Protein AF-A0A9X9A7K5-F1 (afdb_monomer)

Organism: Bacillus cereus (NCBI:txid1396)

Foldseek 3Di:
DDPLQVLLCVQLVHDRDPDDDPVNVVVSVVSCPVRFDDDDVCVVVVNDDPDDSVSCCVPTRVD

Solvent-accessible surface area (backbone atoms only — not comparable to full-atom values): 4001 Å² total; per-residue (Å²): 121,54,72,69,54,54,37,48,27,60,53,40,76,48,84,85,63,86,72,82,56,78,80,51,47,63,57,52,53,50,33,39,67,77,57,56,80,92,81,62,64,44,67,78,70,71,66,70,73,74,96,42,75,65,53,47,41,48,66,69,39,70,100

pLDDT: mean 97.24, std 5.11, range [58.97, 98.81]

Sequence (63 aa):
MTDFQKQFFARLYIEEKDTVSFEDLSNIMYAMAQTVPFENLNILEKNFKEISKENLKEKILVN

Secondary structure (DSSP, 8-state):
--HHHHHHHHHHT----SS--TTHHHHH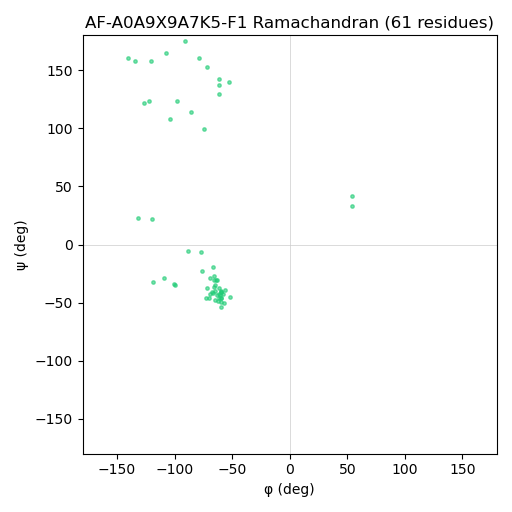HHHHHHHS----HHHHTT------HHHHIIIIII-

Nearest PDB structures (foldseek):
  4dmo-assembly2_B  TM=1.010E+00  e=1.888E-07  Bacillus cereus ATCC 14579
  1e2t-assembly1_A  TM=9.054E-01  e=1.634E-01  Salmonella enterica subsp. enterica serovar Typhimurium
  4guz-assembly1_A  TM=7.976E-01  e=9.251E-01  Mycobacteroides abscessus ATCC 19977

InterPro domains:
  IPR001447 Arylamine N-acetyltransferase [PF00797] (22-61)
  IPR038765 Papain-like cysteine peptidase superfamily [SSF54001] (2-63)
  IPR053710 Arylamine N-acetyltransferase domain-containing protein [G3DSA:3.30.2140.20] (1-63)

Structure (mmCIF, N/CA/C/O backbone):
data_AF-A0A9X9A7K5-F1
#
_entry.id   AF-A0A9X9A7K5-F1
#
loop_
_atom_site.group_PDB
_atom_site.id
_atom_site.type_symbol
_atom_site.label_atom_id
_atom_site.label_alt_id
_atom_site.label_comp_id
_atom_site.label_asym_id
_atom_site.label_entity_id
_atom_site.label_seq_id
_atom_site.pdbx_PDB_ins_code
_atom_site.Cartn_x
_atom_site.Cartn_y
_atom_site.Cartn_z
_atom_site.occupancy
_atom_site.B_iso_or_equiv
_atom_site.auth_seq_id
_atom_site.auth_comp_id
_atom_site.auth_asym_id
_atom_site.auth_atom_id
_atom_site.pdbx_PDB_model_num
ATOM 1 N N . MET A 1 1 ? 17.646 4.500 -1.954 1.00 89.38 1 MET A N 1
ATOM 2 C CA . MET A 1 1 ? 16.333 4.048 -1.437 1.00 89.38 1 MET A CA 1
ATOM 3 C C . MET A 1 1 ? 16.025 4.588 -0.035 1.00 89.38 1 MET A C 1
ATOM 5 O O . MET A 1 1 ? 16.887 4.514 0.833 1.00 89.38 1 MET A O 1
ATOM 9 N N . THR A 1 2 ? 14.826 5.131 0.201 1.00 97.25 2 THR A N 1
ATOM 10 C CA . THR A 1 2 ? 14.352 5.556 1.539 1.00 97.25 2 THR A CA 1
ATOM 11 C C . THR A 1 2 ? 13.881 4.367 2.385 1.00 97.25 2 THR A C 1
ATOM 13 O O . THR A 1 2 ? 13.534 3.327 1.832 1.00 97.25 2 THR A O 1
ATOM 16 N N . ASP A 1 3 ? 13.803 4.532 3.710 1.00 97.12 3 ASP A N 1
ATOM 17 C CA . ASP A 1 3 ? 13.228 3.529 4.628 1.00 97.12 3 ASP A CA 1
ATOM 18 C C . ASP A 1 3 ? 11.820 3.084 4.192 1.00 97.12 3 ASP A C 1
ATOM 20 O O . ASP A 1 3 ? 11.543 1.897 4.060 1.00 97.12 3 ASP A O 1
ATOM 24 N N . PHE A 1 4 ? 10.965 4.046 3.830 1.00 98.12 4 PHE A N 1
ATOM 25 C CA . PHE A 1 4 ? 9.622 3.763 3.324 1.00 98.12 4 PHE A CA 1
ATOM 26 C C . PHE A 1 4 ? 9.639 2.871 2.072 1.00 98.12 4 PHE A C 1
ATOM 28 O O . PHE A 1 4 ? 8.828 1.961 1.960 1.00 98.12 4 PHE A O 1
ATOM 35 N N . GLN A 1 5 ? 10.555 3.120 1.129 1.00 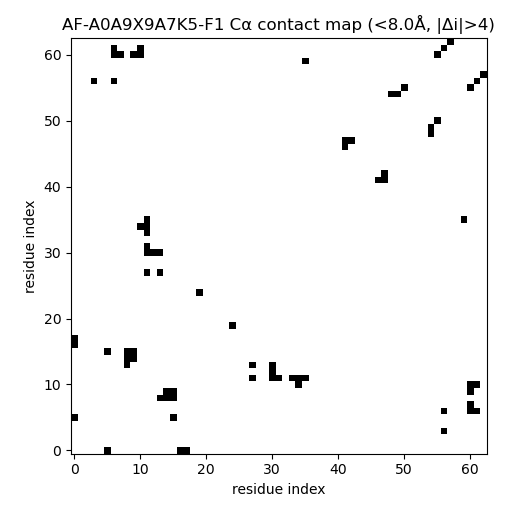98.06 5 GLN A N 1
ATOM 36 C CA . GLN A 1 5 ? 10.658 2.319 -0.096 1.00 98.06 5 GLN A CA 1
ATOM 37 C C . GLN A 1 5 ? 11.102 0.882 0.198 1.00 98.06 5 GLN A C 1
ATOM 39 O O . GLN A 1 5 ? 10.519 -0.039 -0.362 1.00 98.06 5 GLN A O 1
ATOM 44 N N . LYS A 1 6 ? 12.072 0.685 1.100 1.00 97.50 6 LYS A N 1
ATOM 45 C CA . LYS A 1 6 ? 12.517 -0.659 1.506 1.00 97.50 6 LYS A CA 1
ATOM 46 C C . LYS A 1 6 ? 11.375 -1.469 2.114 1.00 97.50 6 LYS A C 1
ATOM 48 O O . LYS A 1 6 ? 11.096 -2.576 1.665 1.00 97.50 6 LYS A O 1
ATOM 53 N N . GLN A 1 7 ? 10.659 -0.872 3.068 1.00 98.31 7 GLN A N 1
ATOM 54 C CA . GLN A 1 7 ? 9.496 -1.503 3.699 1.00 98.31 7 GLN A CA 1
ATOM 55 C C . GLN A 1 7 ? 8.383 -1.788 2.680 1.00 98.31 7 GLN A C 1
ATOM 57 O O . GLN A 1 7 ? 7.733 -2.827 2.736 1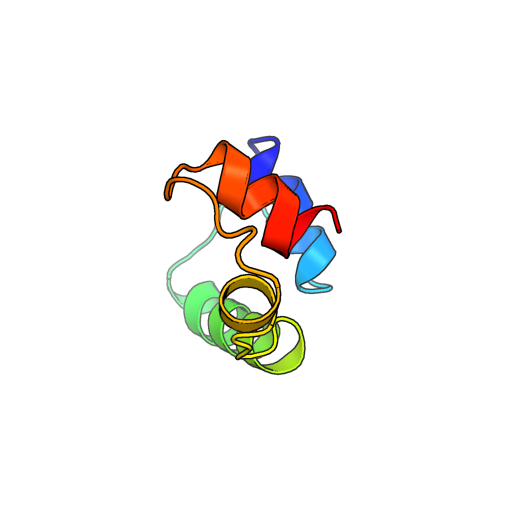.00 98.31 7 GLN A O 1
ATOM 62 N N . PHE A 1 8 ? 8.185 -0.895 1.706 1.00 98.31 8 PHE A N 1
ATOM 63 C CA . PHE A 1 8 ? 7.195 -1.085 0.649 1.00 98.31 8 PHE A CA 1
ATOM 64 C C . PHE A 1 8 ? 7.527 -2.280 -0.255 1.00 98.31 8 PHE A C 1
ATOM 66 O O . PHE A 1 8 ? 6.658 -3.117 -0.487 1.00 98.31 8 PHE A O 1
ATOM 73 N N . PHE A 1 9 ? 8.774 -2.405 -0.722 1.00 98.00 9 PHE A N 1
ATOM 74 C CA . PHE A 1 9 ? 9.198 -3.556 -1.527 1.00 98.00 9 PHE A CA 1
ATOM 75 C C . PHE A 1 9 ? 9.102 -4.871 -0.742 1.00 98.00 9 PHE A C 1
ATOM 77 O O . PHE A 1 9 ? 8.550 -5.847 -1.254 1.00 98.00 9 PHE A O 1
ATOM 84 N N . ALA A 1 10 ? 9.540 -4.869 0.522 1.00 97.88 10 ALA A N 1
ATOM 85 C CA . ALA A 1 10 ? 9.434 -6.026 1.407 1.00 97.88 10 ALA A CA 1
ATOM 86 C C . ALA A 1 10 ? 7.973 -6.466 1.610 1.00 97.88 10 ALA A C 1
ATOM 88 O O . ALA A 1 10 ? 7.659 -7.647 1.463 1.00 97.88 10 ALA A O 1
ATOM 89 N N . ARG A 1 11 ? 7.058 -5.519 1.870 1.00 98.19 11 ARG A N 1
ATOM 90 C CA . ARG A 1 11 ? 5.632 -5.800 2.101 1.00 98.19 11 ARG A CA 1
ATOM 91 C C . ARG A 1 11 ? 4.919 -6.397 0.885 1.00 98.19 11 ARG A C 1
ATOM 93 O O . ARG A 1 11 ? 3.957 -7.150 1.062 1.00 98.19 11 ARG A O 1
ATOM 100 N N . LEU A 1 12 ? 5.372 -6.042 -0.318 1.00 98.19 12 LEU A N 1
ATOM 101 C CA . LEU A 1 12 ? 4.845 -6.521 -1.600 1.00 98.19 12 LEU A CA 1
ATOM 102 C C . LEU A 1 12 ? 5.514 -7.818 -2.092 1.00 98.19 12 LEU A C 1
ATOM 104 O O . LEU A 1 12 ? 5.078 -8.353 -3.109 1.00 98.19 12 LEU A O 1
ATOM 108 N N . TYR A 1 13 ? 6.546 -8.322 -1.404 1.00 97.75 13 TYR A N 1
ATOM 109 C CA . TYR A 1 13 ? 7.357 -9.474 -1.828 1.00 97.75 13 TYR A CA 1
ATOM 110 C C . TYR A 1 13 ? 7.954 -9.333 -3.240 1.00 97.75 13 TYR A C 1
ATOM 112 O O . TYR A 1 13 ? 7.975 -10.286 -4.020 1.00 97.75 13 TYR A O 1
ATOM 120 N N . ILE A 1 14 ? 8.449 -8.140 -3.573 1.00 97.62 14 ILE A N 1
ATOM 121 C CA . ILE A 1 14 ? 9.121 -7.852 -4.849 1.00 97.62 14 ILE A CA 1
ATOM 122 C C . ILE A 1 14 ? 10.554 -7.365 -4.610 1.00 97.62 14 ILE A C 1
ATOM 124 O O . ILE A 1 14 ? 10.884 -6.885 -3.527 1.00 97.62 14 ILE A O 1
ATOM 128 N N . GLU A 1 15 ? 11.412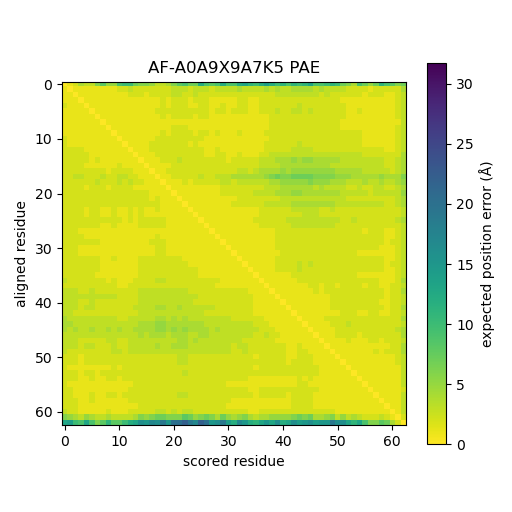 -7.499 -5.621 1.00 97.56 15 GLU A N 1
ATOM 129 C CA . GLU A 1 15 ? 12.819 -7.093 -5.541 1.00 97.56 15 GLU A CA 1
ATOM 130 C C . GLU A 1 15 ? 12.961 -5.584 -5.281 1.00 97.56 15 GLU A C 1
ATOM 132 O O . GLU A 1 15 ? 12.263 -4.763 -5.884 1.00 97.56 15 GLU A O 1
ATOM 137 N N . GLU A 1 16 ? 13.887 -5.217 -4.390 1.00 97.69 16 GLU A N 1
ATOM 138 C CA . GLU A 1 16 ? 14.249 -3.822 -4.154 1.00 97.69 16 GLU A CA 1
ATOM 139 C C . GLU A 1 16 ? 14.823 -3.193 -5.432 1.00 97.69 16 GLU A C 1
ATOM 141 O O . GLU A 1 16 ? 15.762 -3.711 -6.034 1.00 97.69 16 GLU A O 1
ATOM 146 N N . LYS A 1 17 ? 14.293 -2.030 -5.825 1.00 96.88 17 LYS A N 1
ATOM 147 C CA . LYS A 1 17 ? 14.799 -1.257 -6.966 1.00 96.88 17 LYS A CA 1
ATOM 148 C C . LYS A 1 17 ? 15.204 0.153 -6.559 1.00 96.88 17 LYS A C 1
ATOM 150 O O . LYS A 1 17 ? 14.380 0.924 -6.068 1.00 96.88 17 LYS A O 1
ATOM 155 N N . ASP A 1 18 ? 16.459 0.525 -6.817 1.00 95.62 18 ASP A N 1
ATOM 156 C CA . ASP A 1 18 ? 16.933 1.901 -6.599 1.00 95.62 18 ASP A CA 1
ATOM 157 C C . ASP A 1 18 ? 16.322 2.902 -7.588 1.00 95.62 18 ASP A C 1
ATOM 159 O O . ASP A 1 18 ? 16.143 4.072 -7.253 1.00 95.62 18 ASP A O 1
ATOM 163 N N . THR A 1 19 ? 15.968 2.445 -8.792 1.00 97.44 19 THR A N 1
ATOM 164 C CA . THR A 1 19 ? 15.235 3.222 -9.799 1.00 97.44 19 THR A CA 1
ATOM 165 C C . THR A 1 19 ? 14.011 2.430 -10.241 1.00 97.44 19 THR A C 1
ATOM 167 O O . THR A 1 19 ? 14.146 1.309 -10.722 1.00 97.44 19 THR A O 1
ATOM 170 N N . VAL A 1 20 ? 12.826 3.015 -10.075 1.00 97.81 20 VAL A N 1
ATOM 171 C CA . VAL A 1 20 ? 11.549 2.457 -10.544 1.00 97.81 20 VAL A CA 1
ATOM 172 C C . VAL A 1 20 ? 11.199 3.125 -11.869 1.00 97.81 20 VAL A C 1
ATOM 174 O O . VAL A 1 20 ? 11.132 4.356 -11.921 1.00 97.81 20 VAL A O 1
ATOM 177 N N . SER A 1 21 ? 10.995 2.339 -12.928 1.00 98.31 21 SER A N 1
ATOM 178 C CA . SER A 1 21 ? 10.575 2.858 -14.236 1.00 98.31 21 SER A CA 1
ATOM 179 C C . SER A 1 21 ? 9.050 2.876 -14.385 1.00 98.31 21 SER A C 1
ATOM 181 O O . SER A 1 21 ? 8.310 2.405 -13.520 1.00 98.31 21 SER A O 1
ATOM 183 N N . PHE A 1 22 ? 8.555 3.430 -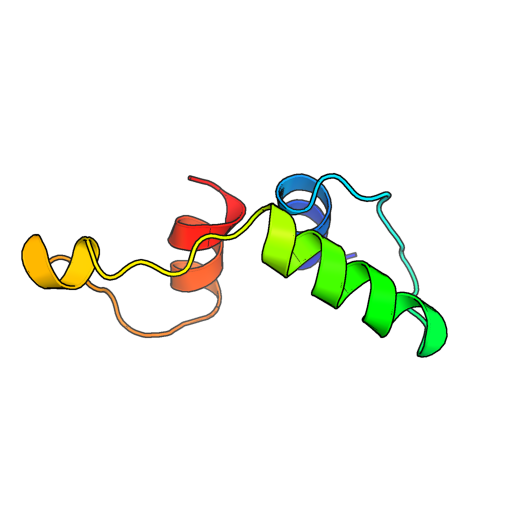15.494 1.00 98.62 22 PHE A N 1
ATOM 184 C CA . PHE A 1 22 ? 7.121 3.438 -15.792 1.00 98.62 22 PHE A CA 1
ATOM 185 C C . PHE A 1 22 ? 6.569 2.019 -16.026 1.00 98.62 22 PHE A C 1
ATOM 187 O O . PHE A 1 22 ? 5.463 1.699 -15.597 1.00 98.62 22 PHE A O 1
ATOM 194 N N . GLU A 1 23 ? 7.354 1.146 -16.656 1.00 98.44 23 GLU A N 1
ATOM 195 C CA . GLU A 1 23 ? 6.987 -0.239 -16.967 1.00 98.44 23 GLU A CA 1
ATOM 196 C C . GLU A 1 23 ? 6.818 -1.092 -15.698 1.00 98.44 23 GLU A C 1
ATOM 198 O O . GLU A 1 23 ? 5.968 -1.984 -15.656 1.00 98.44 23 GLU A O 1
ATOM 203 N N . ASP A 1 24 ? 7.567 -0.771 -14.638 1.00 98.38 24 ASP A N 1
ATOM 204 C CA . ASP A 1 24 ? 7.485 -1.449 -13.341 1.00 98.38 24 ASP A CA 1
ATOM 205 C C . ASP A 1 24 ? 6.135 -1.235 -12.638 1.00 98.38 24 ASP A C 1
ATOM 207 O O . ASP A 1 24 ? 5.701 -2.082 -11.851 1.00 98.38 24 ASP A O 1
ATOM 211 N N . LEU A 1 25 ? 5.453 -0.116 -12.913 1.00 98.69 25 LEU A N 1
ATOM 212 C CA . LEU A 1 25 ? 4.276 0.318 -12.153 1.00 98.69 25 LEU A CA 1
ATOM 213 C C . LEU A 1 25 ? 3.138 -0.702 -12.197 1.00 98.69 25 LEU A C 1
ATOM 215 O O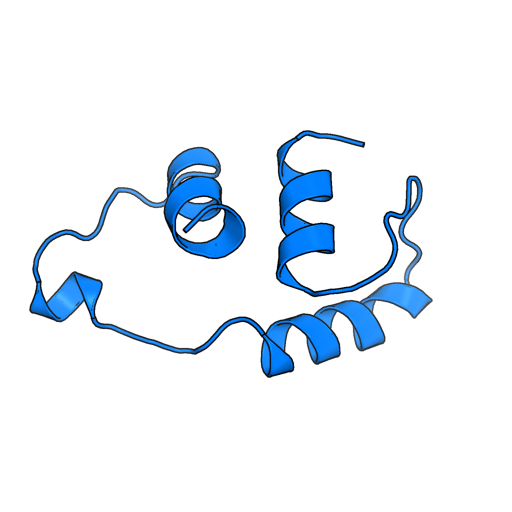 . LEU A 1 25 ? 2.519 -0.967 -11.170 1.00 98.69 25 LEU A O 1
ATOM 219 N N . SER A 1 26 ? 2.888 -1.309 -13.359 1.00 98.56 26 SER A N 1
ATOM 220 C CA . SER A 1 26 ? 1.813 -2.296 -13.524 1.00 98.56 26 SER A CA 1
ATOM 221 C C . SER A 1 26 ? 2.000 -3.517 -12.612 1.00 98.56 26 SER A C 1
ATOM 223 O O . SER A 1 26 ? 1.063 -3.934 -11.928 1.00 98.56 26 SER A O 1
ATOM 225 N N . ASN A 1 27 ? 3.229 -4.027 -12.521 1.00 98.44 27 ASN A N 1
ATOM 226 C CA . ASN A 1 27 ? 3.573 -5.156 -11.662 1.00 98.44 27 ASN A CA 1
ATOM 227 C C . ASN A 1 27 ? 3.574 -4.767 -10.180 1.00 98.44 27 ASN A C 1
ATOM 229 O O . ASN A 1 27 ? 3.108 -5.548 -9.353 1.00 98.44 27 ASN A O 1
ATOM 233 N N . ILE A 1 28 ? 4.030 -3.557 -9.835 1.00 98.75 28 ILE A N 1
ATOM 234 C CA . ILE A 1 28 ? 3.960 -3.037 -8.460 1.00 98.75 28 ILE A CA 1
ATOM 235 C C . ILE A 1 28 ? 2.499 -2.927 -7.999 1.00 98.75 28 ILE A C 1
ATOM 23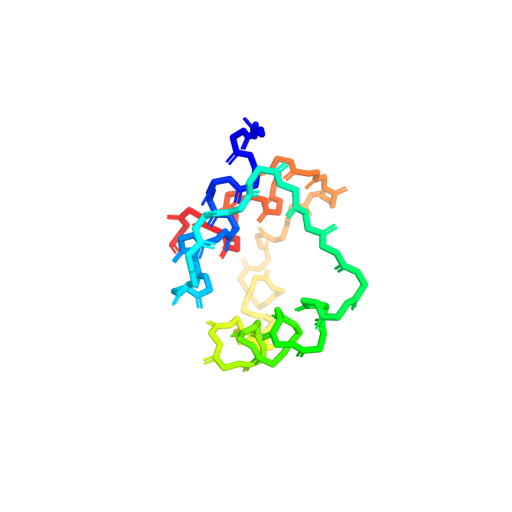7 O O . ILE A 1 28 ? 2.158 -3.373 -6.904 1.00 98.75 28 ILE A O 1
ATOM 241 N N . MET A 1 29 ? 1.621 -2.376 -8.841 1.00 98.81 29 MET A N 1
ATOM 242 C CA . MET A 1 29 ? 0.187 -2.268 -8.555 1.00 98.81 29 MET A CA 1
ATOM 243 C C . MET A 1 29 ? -0.455 -3.649 -8.379 1.00 98.81 29 MET A C 1
ATOM 245 O O . MET A 1 29 ? -1.237 -3.850 -7.449 1.00 98.81 29 MET A O 1
ATOM 249 N N . TYR A 1 30 ? -0.098 -4.611 -9.235 1.00 98.75 30 TYR A N 1
ATOM 250 C CA . TYR A 1 30 ? -0.564 -5.991 -9.114 1.00 98.75 30 TYR A CA 1
ATOM 251 C C . TYR A 1 30 ? -0.102 -6.637 -7.801 1.00 98.75 30 TYR A C 1
ATOM 253 O O . TYR A 1 30 ? -0.926 -7.182 -7.069 1.00 98.75 30 TYR A O 1
ATOM 261 N N . ALA A 1 31 ? 1.184 -6.526 -7.458 1.00 98.69 31 ALA A N 1
ATOM 262 C CA . ALA A 1 31 ? 1.733 -7.065 -6.215 1.00 98.69 31 ALA A CA 1
ATOM 263 C C . ALA A 1 31 ? 1.059 -6.453 -4.978 1.00 98.69 31 ALA A C 1
ATOM 265 O O . ALA A 1 31 ? 0.721 -7.177 -4.042 1.00 98.69 31 ALA A O 1
ATOM 266 N N . MET A 1 32 ? 0.774 -5.146 -4.991 1.00 98.56 32 MET A N 1
ATOM 267 C CA . MET A 1 32 ? 0.020 -4.493 -3.918 1.00 98.56 32 MET A CA 1
ATOM 268 C C . MET A 1 32 ? -1.371 -5.111 -3.750 1.00 98.56 32 MET A C 1
ATOM 270 O O . MET A 1 32 ? -1.753 -5.434 -2.630 1.00 98.56 32 MET A O 1
ATOM 274 N N . ALA A 1 33 ? -2.106 -5.337 -4.842 1.00 98.56 33 ALA A N 1
ATOM 275 C CA . ALA A 1 33 ? -3.434 -5.949 -4.786 1.00 98.56 33 ALA A CA 1
ATOM 276 C C . ALA A 1 33 ? -3.416 -7.394 -4.251 1.00 98.56 33 ALA A C 1
ATOM 278 O O . ALA A 1 33 ? -4.378 -7.822 -3.619 1.00 98.56 33 ALA A O 1
ATOM 279 N N . GLN A 1 34 ? -2.330 -8.142 -4.480 1.00 98.50 34 GLN A N 1
ATOM 280 C CA . GLN A 1 34 ? -2.163 -9.498 -3.941 1.00 98.50 34 GLN A CA 1
ATOM 281 C C . GLN A 1 34 ? -1.795 -9.519 -2.449 1.00 98.50 34 GLN A C 1
ATOM 283 O O . GLN A 1 34 ? -1.992 -10.536 -1.788 1.00 98.50 34 GLN A O 1
ATOM 288 N N . THR A 1 35 ? -1.229 -8.433 -1.913 1.00 98.00 35 THR A N 1
ATOM 289 C CA . THR A 1 35 ? -0.552 -8.448 -0.601 1.00 98.00 35 THR A CA 1
ATOM 290 C C . THR A 1 35 ? -1.167 -7.519 0.439 1.00 98.00 35 THR A C 1
ATOM 292 O O . THR A 1 35 ? -1.131 -7.840 1.631 1.00 98.00 35 THR A O 1
ATOM 295 N N . VAL A 1 36 ? -1.723 -6.378 0.029 1.00 98.25 36 VAL A N 1
ATOM 296 C CA . VAL A 1 36 ? -2.328 -5.374 0.909 1.00 98.25 36 VAL A CA 1
ATOM 297 C C . VAL A 1 36 ? -3.852 -5.492 0.816 1.00 98.25 36 VAL A C 1
ATOM 299 O O . VAL A 1 36 ? -4.430 -5.112 -0.204 1.00 98.25 36 VAL A O 1
ATOM 302 N N . PRO A 1 37 ? -4.530 -6.011 1.856 1.00 98.19 37 PRO A N 1
ATOM 303 C CA . PRO A 1 37 ? -5.975 -6.173 1.828 1.00 98.19 37 PRO A CA 1
ATOM 304 C C . PRO A 1 37 ? -6.695 -4.825 1.923 1.00 98.19 37 PRO A C 1
ATOM 306 O O . PRO A 1 37 ? -6.216 -3.873 2.542 1.00 98.19 37 PRO A O 1
ATOM 309 N N . PHE A 1 38 ? -7.902 -4.776 1.368 1.00 98.50 38 PHE A N 1
ATOM 310 C CA . PHE A 1 38 ? -8.850 -3.704 1.642 1.00 98.50 38 PHE A CA 1
ATOM 311 C C . PHE A 1 38 ? -9.639 -4.046 2.913 1.00 98.50 38 PHE A C 1
ATOM 313 O O . PHE A 1 38 ? -10.394 -5.017 2.933 1.00 98.50 38 PHE A O 1
ATOM 320 N N . GLU A 1 39 ? -9.451 -3.268 3.980 1.00 98.00 39 GLU A N 1
ATOM 321 C CA . GLU A 1 39 ? -10.057 -3.507 5.296 1.00 98.00 39 GLU A CA 1
ATOM 322 C C . GLU A 1 39 ? -10.510 -2.209 5.977 1.00 98.00 39 GLU A C 1
ATOM 324 O O . GLU A 1 39 ? -10.070 -1.113 5.620 1.00 98.00 39 GLU A O 1
ATOM 329 N N . ASN A 1 40 ? -11.407 -2.344 6.959 1.00 98.38 40 ASN A N 1
ATOM 330 C CA . ASN A 1 40 ? -11.922 -1.251 7.787 1.00 98.38 40 ASN A CA 1
ATOM 331 C C . ASN A 1 40 ? -11.901 -1.557 9.302 1.00 98.38 40 ASN A C 1
ATOM 333 O O . ASN A 1 40 ? -12.669 -0.966 10.063 1.00 98.38 40 ASN A O 1
ATOM 337 N N . LEU A 1 41 ? -11.048 -2.477 9.757 1.00 98.31 41 LEU A N 1
ATOM 338 C CA . LEU A 1 41 ? -11.012 -2.963 11.142 1.00 98.31 41 LEU A CA 1
ATOM 339 C C . LEU A 1 41 ? -10.734 -1.834 12.139 1.00 98.31 41 LEU A C 1
ATOM 341 O O . LEU A 1 41 ? -11.408 -1.732 13.160 1.00 98.31 41 LEU A O 1
ATOM 345 N N . ASN A 1 42 ? -9.826 -0.916 11.805 1.00 97.88 42 ASN A N 1
ATOM 346 C CA . ASN A 1 42 ? -9.482 0.211 12.680 1.00 97.88 42 ASN A CA 1
ATOM 347 C C . ASN A 1 42 ? -10.629 1.227 12.880 1.00 97.88 42 ASN A C 1
ATOM 349 O O . ASN A 1 42 ? -10.625 1.994 13.846 1.00 97.88 42 ASN A O 1
ATOM 353 N N . ILE A 1 43 ? -11.625 1.233 11.985 1.00 98.50 43 ILE A N 1
ATOM 354 C CA . ILE A 1 43 ? -12.862 2.004 12.153 1.00 98.50 43 ILE A CA 1
ATOM 355 C C . ILE A 1 43 ? -13.719 1.339 13.231 1.00 98.50 43 ILE A C 1
ATOM 357 O O . ILE A 1 43 ? -14.210 2.020 14.131 1.00 98.50 43 ILE A O 1
ATOM 361 N N . LEU A 1 44 ? -13.864 0.010 13.166 1.00 98.50 44 LEU A N 1
ATOM 362 C CA . LEU A 1 44 ? -14.628 -0.775 14.141 1.00 98.50 44 LEU A CA 1
ATOM 363 C C . LEU A 1 44 ? -13.978 -0.726 15.532 1.00 98.50 44 LEU A C 1
ATOM 365 O O . LEU A 1 44 ? -14.674 -0.556 16.532 1.00 98.50 44 LEU A O 1
ATOM 369 N N . GLU A 1 45 ? -12.648 -0.792 15.588 1.00 98.38 45 GLU A N 1
ATOM 370 C CA . GLU A 1 45 ? -11.852 -0.677 16.817 1.00 98.38 45 GLU A CA 1
ATOM 371 C C . GLU A 1 45 ? -11.707 0.767 17.326 1.00 98.38 45 GLU A C 1
ATOM 373 O O . GLU A 1 45 ? -11.180 0.986 18.417 1.00 98.38 45 GLU A O 1
ATOM 378 N N . LYS A 1 46 ? -12.181 1.765 16.564 1.00 98.12 46 LYS A N 1
ATOM 379 C CA . LYS A 1 46 ? -12.086 3.202 16.886 1.00 98.12 46 LYS A CA 1
ATOM 380 C C . LYS A 1 46 ? -10.651 3.673 17.177 1.00 98.12 46 LYS A C 1
ATOM 382 O O . LYS A 1 46 ? -10.451 4.584 17.979 1.00 98.12 46 LYS A O 1
ATOM 387 N N . ASN A 1 47 ? -9.659 3.073 16.520 1.00 98.00 47 ASN A N 1
ATOM 388 C CA . ASN A 1 47 ? -8.231 3.352 16.714 1.00 98.00 47 ASN A CA 1
ATOM 389 C C . ASN A 1 47 ? -7.535 3.853 15.431 1.00 98.00 47 ASN A C 1
ATOM 391 O O . ASN A 1 47 ? -6.311 3.762 15.298 1.00 98.00 47 ASN A O 1
ATOM 395 N N . PHE A 1 48 ? -8.297 4.399 14.474 1.00 98.19 48 PHE A N 1
ATOM 396 C CA . PHE A 1 48 ? -7.720 5.055 13.302 1.00 98.19 48 PHE A CA 1
ATOM 397 C C . PHE A 1 48 ? -6.856 6.259 13.713 1.00 98.19 48 PHE A C 1
ATOM 399 O O . PHE A 1 48 ? -7.170 6.995 14.647 1.00 98.19 48 PHE A O 1
ATOM 406 N N . LYS A 1 49 ? -5.746 6.450 13.001 1.00 98.38 49 LYS A N 1
ATOM 407 C CA . LYS A 1 49 ? -4.790 7.540 13.228 1.00 98.38 49 LYS A CA 1
ATOM 408 C C . LYS A 1 49 ? -4.897 8.574 12.110 1.00 98.38 49 LYS A C 1
ATOM 410 O O . LYS A 1 49 ? -5.462 8.296 11.053 1.00 98.38 49 LYS A O 1
ATOM 415 N N . GLU A 1 50 ? -4.322 9.753 12.336 1.00 98.62 50 GLU A N 1
ATOM 416 C CA . GLU A 1 50 ? -4.148 10.773 11.297 1.00 98.62 50 GLU A CA 1
ATOM 417 C C . GLU A 1 50 ? -3.438 10.186 10.068 1.00 98.62 50 GLU A C 1
ATOM 419 O O . GLU A 1 50 ? -2.483 9.411 10.196 1.00 98.62 50 GLU A O 1
ATOM 424 N N . ILE A 1 51 ? -3.887 10.566 8.873 1.00 98.56 51 ILE A N 1
ATOM 425 C CA . ILE A 1 51 ? -3.267 10.124 7.626 1.00 98.56 51 ILE A CA 1
ATOM 426 C C . ILE A 1 51 ? -1.944 10.868 7.435 1.00 98.56 51 ILE A C 1
ATOM 428 O O . ILE A 1 51 ? -1.904 12.004 6.971 1.00 98.56 51 ILE A O 1
ATOM 432 N N . SER A 1 52 ? -0.851 10.197 7.783 1.00 98.56 52 SER A N 1
ATOM 433 C CA . SER A 1 52 ? 0.519 10.667 7.591 1.00 98.56 52 SER A CA 1
ATOM 434 C C . SER A 1 52 ? 1.383 9.545 7.017 1.00 98.56 52 SER A C 1
ATOM 436 O O . SER A 1 52 ? 1.064 8.362 7.160 1.00 98.56 52 SER A O 1
ATOM 438 N N . LYS A 1 53 ? 2.504 9.899 6.376 1.00 98.25 53 LYS A N 1
ATOM 439 C CA . LYS A 1 53 ? 3.434 8.911 5.806 1.00 98.25 53 LYS A CA 1
ATOM 440 C C . LYS A 1 53 ? 3.934 7.913 6.859 1.00 98.25 53 LYS A C 1
ATOM 442 O O . LYS A 1 53 ? 4.013 6.724 6.567 1.00 98.25 53 LYS A O 1
ATOM 447 N N . GLU A 1 54 ? 4.210 8.381 8.075 1.00 98.00 54 GLU A N 1
ATOM 448 C CA . GLU A 1 54 ? 4.676 7.528 9.176 1.00 98.00 54 GLU A CA 1
ATOM 449 C C . GLU A 1 54 ? 3.578 6.586 9.684 1.00 98.00 54 GLU A C 1
ATOM 451 O O . GLU A 1 54 ? 3.817 5.387 9.803 1.00 98.00 54 GLU A O 1
ATOM 456 N N . ASN A 1 55 ? 2.351 7.082 9.897 1.00 98.31 55 ASN A N 1
ATOM 457 C CA . ASN A 1 55 ? 1.242 6.236 10.353 1.00 98.31 55 ASN A CA 1
ATOM 458 C C . ASN A 1 55 ? 0.855 5.175 9.311 1.00 98.31 55 ASN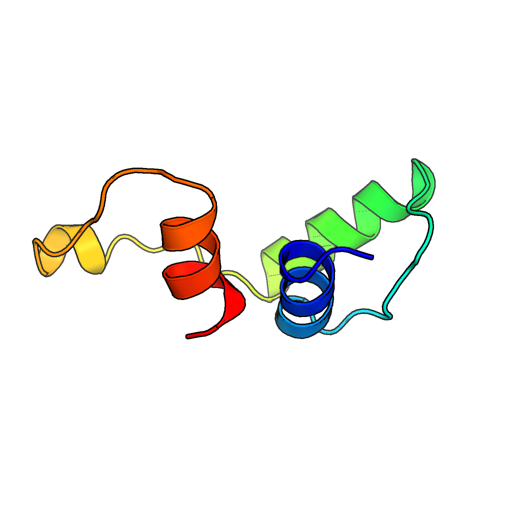 A C 1
ATOM 460 O O . ASN A 1 55 ? 0.496 4.056 9.678 1.00 98.31 55 ASN A O 1
ATOM 464 N N . LEU A 1 56 ? 0.940 5.507 8.018 1.00 98.50 56 LEU A N 1
ATOM 465 C CA . LEU A 1 56 ? 0.700 4.556 6.931 1.00 98.50 56 LEU A CA 1
ATOM 466 C C . LEU A 1 56 ? 1.806 3.503 6.838 1.00 98.50 56 LEU A C 1
ATOM 468 O O . LEU A 1 56 ? 1.494 2.328 6.672 1.00 98.50 56 LEU A O 1
ATOM 472 N N . LYS A 1 57 ? 3.079 3.900 6.973 1.00 98.25 57 LYS A N 1
ATOM 473 C CA . LYS A 1 57 ? 4.205 2.958 7.006 1.00 98.25 57 LYS A CA 1
ATOM 474 C C . LYS A 1 57 ? 4.026 1.945 8.133 1.00 98.25 57 LYS A C 1
ATOM 476 O O . LYS A 1 57 ? 4.076 0.749 7.876 1.00 98.25 57 LYS A O 1
ATOM 481 N N . GLU A 1 58 ? 3.746 2.429 9.340 1.00 98.06 58 GLU A N 1
ATOM 482 C CA . GLU A 1 58 ? 3.538 1.579 10.512 1.00 98.06 58 GLU A CA 1
ATOM 483 C C . GLU A 1 58 ? 2.372 0.605 10.299 1.00 98.06 58 GLU A C 1
ATOM 485 O O . GLU A 1 58 ? 2.541 -0.606 10.401 1.00 98.06 58 GLU A O 1
ATOM 490 N N . LYS A 1 59 ? 1.190 1.122 9.929 1.00 98.06 59 LYS A N 1
ATOM 491 C CA . LYS A 1 59 ? -0.019 0.295 9.814 1.00 98.06 59 LYS A CA 1
ATOM 492 C C . LYS A 1 59 ? 0.062 -0.718 8.669 1.00 98.06 59 LYS A C 1
ATOM 494 O O . LYS A 1 59 ? -0.451 -1.822 8.811 1.00 98.06 59 LYS A O 1
ATOM 499 N N . ILE A 1 60 ? 0.596 -0.312 7.517 1.00 98.12 60 ILE A N 1
ATOM 500 C CA . ILE A 1 60 ? 0.463 -1.072 6.266 1.00 98.12 60 ILE A CA 1
ATOM 501 C C . ILE A 1 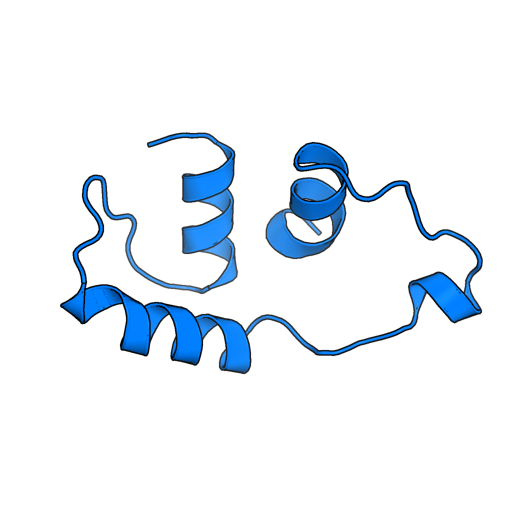60 ? 1.721 -1.886 5.946 1.00 98.12 60 ILE A C 1
ATOM 503 O O . ILE A 1 60 ? 1.597 -2.957 5.352 1.00 98.12 60 ILE A O 1
ATOM 507 N N . LEU A 1 61 ? 2.914 -1.382 6.291 1.00 97.69 61 LEU A N 1
ATOM 508 C CA . LEU A 1 61 ? 4.193 -1.939 5.830 1.00 97.69 61 LEU A CA 1
ATOM 509 C C . LEU A 1 61 ? 4.998 -2.660 6.924 1.00 97.69 61 LEU A C 1
ATOM 511 O O . LEU A 1 61 ? 5.762 -3.553 6.578 1.00 97.69 61 LEU A O 1
ATOM 515 N N . VAL A 1 62 ? 4.860 -2.268 8.198 1.00 89.81 62 VAL A N 1
ATOM 516 C CA . VAL A 1 62 ? 5.642 -2.820 9.328 1.00 89.81 62 VAL A CA 1
ATOM 517 C C . VAL A 1 62 ? 4.862 -3.868 10.128 1.00 89.81 62 VAL A C 1
ATOM 519 O O . VAL A 1 62 ? 5.469 -4.819 10.618 1.00 89.81 62 VAL A O 1
ATOM 522 N N . ASN A 1 63 ? 3.544 -3.676 10.260 1.00 58.97 63 ASN A N 1
ATOM 523 C CA . ASN A 1 63 ? 2.633 -4.604 10.941 1.00 58.97 63 ASN A CA 1
ATOM 524 C C . ASN A 1 63 ? 2.567 -5.992 10.296 1.00 58.97 63 ASN A C 1
ATOM 526 O O . ASN A 1 63 ? 2.468 -6.066 9.047 1.00 58.97 63 ASN A O 1
#

Mean predicted aligned error: 2.19 Å

Radius of gyration: 13.12 Å; Cα contacts (8 Å, |Δi|>4): 38; chains: 1; bounding box: 32×20×34 Å